Protein AF-A0A533UBJ5-F1 (afdb_monomer)

Sequence (125 aa):
MKKGFLAAIGVGIVTMTIAVILLIALGPTEEYAVFLDPFKDKQTLVTDTHVTVQNVGRAPLTNVKVDYGGSSKPDLIPLLKPGEKVILSPPAGSNLLEVTVTTDQGVNVTKPYRTPINMPGMMGS

Solvent-accessible surface area (backbone atoms only — not comparable to full-atom values): 7206 Å² total; per-residue (Å²): 130,70,68,66,57,56,52,52,53,53,52,52,54,53,52,52,52,51,50,53,52,50,61,65,69,62,57,55,90,45,57,73,40,74,47,76,50,40,39,40,41,82,50,100,88,50,69,53,54,40,33,38,42,28,26,54,12,68,43,68,44,39,53,36,33,40,34,40,46,75,76,30,75,57,49,75,41,68,67,36,45,52,71,36,70,49,80,43,66,78,54,81,54,39,65,73,55,41,38,37,38,38,33,80,87,68,51,74,50,74,46,59,49,43,59,79,82,83,58,91,87,67,90,83,130

pLDDT: mean 85.03, std 16.53, range [44.31, 98.62]

Foldseek 3Di:
DPPVVVVVVVVVVVVVVVVVVVVVVVFQPAQWDKDWAWAWEDAPPDIDTKIKIATRHQAKFAQWWKALDFPFDTDTDGIHGHGRMDMDGTDPRRPQAKIWIATPVGDIDIDGYDYDDDDPPDPGD

Structure (mmCIF, N/CA/C/O backbone):
data_AF-A0A533UBJ5-F1
#
_entry.id   AF-A0A533UBJ5-F1
#
loop_
_atom_site.group_PDB
_atom_site.id
_atom_site.type_symbol
_atom_site.label_atom_id
_atom_site.label_alt_id
_atom_site.label_comp_id
_atom_site.label_asym_id
_atom_site.label_entity_id
_atom_site.label_seq_id
_atom_site.pdbx_PDB_ins_code
_atom_site.Cartn_x
_atom_site.Cartn_y
_atom_site.Cartn_z
_atom_site.occupancy
_atom_site.B_iso_or_equiv
_atom_site.auth_seq_id
_atom_site.auth_comp_id
_atom_site.auth_asym_id
_atom_site.auth_atom_id
_atom_site.pdbx_PDB_model_num
ATOM 1 N N . MET A 1 1 ? 31.867 39.095 -29.824 1.00 50.84 1 MET A N 1
ATOM 2 C CA . MET A 1 1 ? 31.580 38.306 -28.600 1.00 50.84 1 MET A CA 1
ATOM 3 C C . MET A 1 1 ? 30.116 37.853 -28.426 1.00 50.84 1 MET A C 1
ATOM 5 O O . MET A 1 1 ? 29.849 37.138 -27.478 1.00 50.84 1 MET A O 1
ATOM 9 N N . LYS A 1 2 ? 29.156 38.172 -29.319 1.00 51.16 2 LYS A N 1
ATOM 10 C CA . LYS A 1 2 ? 27.716 37.895 -29.075 1.00 51.16 2 LYS A CA 1
ATOM 11 C C . LYS A 1 2 ? 27.166 36.571 -29.650 1.00 51.16 2 LYS A C 1
ATOM 13 O O . LYS A 1 2 ? 26.148 36.087 -29.179 1.00 51.16 2 LYS A O 1
ATOM 18 N N . LYS A 1 3 ? 27.829 35.966 -30.648 1.00 44.31 3 LYS A N 1
ATOM 19 C CA . LYS A 1 3 ? 27.311 34.778 -31.365 1.00 44.31 3 LYS A CA 1
ATOM 20 C C . LYS A 1 3 ? 27.561 33.445 -30.635 1.00 44.31 3 LYS A C 1
ATOM 22 O O . LYS A 1 3 ? 26.712 32.567 -30.686 1.00 44.31 3 LYS A O 1
ATOM 27 N N . GLY A 1 4 ? 28.680 33.319 -29.911 1.00 48.25 4 GLY A N 1
ATOM 28 C CA . GLY A 1 4 ? 29.012 32.102 -29.150 1.00 48.25 4 GLY A CA 1
ATOM 29 C C . GLY A 1 4 ? 28.156 31.899 -27.893 1.00 48.25 4 GLY A C 1
ATOM 30 O O . GLY A 1 4 ? 27.850 30.769 -27.536 1.00 48.25 4 GLY A O 1
ATOM 31 N N . PHE A 1 5 ? 27.704 32.990 -27.267 1.00 49.53 5 PHE A N 1
ATOM 32 C CA . PHE A 1 5 ? 26.854 32.942 -26.072 1.00 49.53 5 PHE A CA 1
ATOM 33 C C . PHE A 1 5 ? 25.423 32.471 -26.390 1.00 49.53 5 PHE A C 1
ATOM 35 O O . PHE A 1 5 ? 24.867 31.654 -25.667 1.00 49.53 5 PHE A O 1
ATOM 42 N N . LEU A 1 6 ? 24.855 32.907 -27.522 1.00 48.53 6 LEU A N 1
ATOM 43 C CA . LEU A 1 6 ? 23.531 32.463 -27.983 1.00 48.53 6 LEU A CA 1
ATOM 44 C C . LEU A 1 6 ? 23.515 30.974 -28.373 1.00 48.53 6 LEU A C 1
ATOM 46 O O . LEU A 1 6 ? 22.552 30.275 -28.068 1.00 48.53 6 LEU A O 1
ATOM 50 N N . ALA A 1 7 ? 24.593 30.473 -28.987 1.00 52.22 7 ALA A N 1
ATOM 51 C CA . ALA A 1 7 ? 24.736 29.052 -29.305 1.00 52.22 7 ALA A CA 1
ATOM 52 C C . ALA A 1 7 ? 24.858 28.183 -28.038 1.00 52.22 7 ALA A C 1
ATOM 54 O O . ALA A 1 7 ? 24.237 27.126 -27.959 1.00 52.22 7 ALA A O 1
ATOM 55 N N . ALA A 1 8 ? 25.592 28.650 -27.021 1.00 54.25 8 ALA A N 1
ATOM 56 C CA . ALA A 1 8 ? 25.740 27.940 -25.750 1.00 54.25 8 ALA A CA 1
ATOM 57 C C . ALA A 1 8 ? 24.415 27.830 -24.968 1.00 54.25 8 ALA A C 1
ATOM 59 O O . ALA A 1 8 ? 24.118 26.774 -24.413 1.00 54.25 8 ALA A O 1
ATOM 60 N N . ILE A 1 9 ? 23.585 28.882 -24.976 1.00 58.09 9 ILE A N 1
ATOM 61 C CA . ILE A 1 9 ? 22.260 28.863 -24.330 1.00 58.09 9 ILE A CA 1
ATOM 62 C C . ILE A 1 9 ? 21.306 27.908 -25.062 1.00 58.09 9 ILE A C 1
ATOM 64 O O . ILE A 1 9 ? 20.613 27.120 -24.420 1.00 58.09 9 ILE A O 1
ATOM 68 N N . GLY A 1 10 ? 21.300 27.930 -26.400 1.00 56.97 10 GLY A N 1
ATOM 69 C CA . GLY A 1 10 ? 20.461 27.035 -27.203 1.00 56.97 10 GLY A CA 1
ATOM 70 C C . GLY A 1 10 ? 20.795 25.554 -26.996 1.00 56.97 10 GLY A C 1
ATOM 71 O O . GLY A 1 10 ? 19.894 24.742 -26.800 1.00 56.97 10 GLY A O 1
ATOM 72 N N . VAL A 1 11 ? 22.084 25.201 -26.957 1.00 61.31 11 VAL A N 1
ATOM 73 C CA . VAL A 1 11 ? 22.530 23.818 -26.704 1.00 61.31 11 VAL A CA 1
ATOM 74 C C . VAL A 1 11 ? 22.215 23.382 -25.268 1.00 61.31 11 VAL A C 1
ATOM 76 O O . VAL A 1 11 ? 21.774 22.252 -25.057 1.00 61.31 11 VAL A O 1
ATOM 79 N N . GLY A 1 12 ? 22.368 24.271 -24.281 1.00 59.69 12 GLY A N 1
ATOM 80 C CA . GLY A 1 12 ? 22.045 23.975 -22.881 1.00 59.69 12 GLY A CA 1
ATOM 81 C C . GLY A 1 12 ? 20.561 23.670 -22.648 1.00 59.69 12 GLY A C 1
ATOM 82 O O . GLY A 1 12 ? 20.228 22.707 -21.965 1.00 59.69 12 GLY A O 1
ATOM 83 N N . ILE A 1 13 ? 19.655 24.439 -23.259 1.00 64.88 13 ILE A N 1
ATOM 84 C CA . ILE A 1 13 ? 18.203 24.242 -23.098 1.00 64.88 13 ILE A CA 1
ATOM 85 C C . ILE A 1 13 ? 17.731 22.958 -23.798 1.00 64.88 13 ILE A C 1
ATOM 87 O O . ILE A 1 13 ? 16.931 22.202 -23.242 1.00 64.88 13 ILE A O 1
ATOM 91 N N . VAL A 1 14 ? 18.249 22.674 -24.996 1.00 68.12 14 VAL A N 1
ATOM 92 C CA . VAL A 1 14 ? 17.895 21.461 -25.751 1.00 68.12 14 VAL A CA 1
ATOM 93 C C . VAL A 1 14 ? 18.405 20.202 -25.042 1.00 68.12 14 VAL A C 1
ATOM 95 O O . VAL A 1 14 ? 17.676 19.223 -24.918 1.00 68.12 14 VAL A O 1
ATOM 98 N N . THR A 1 15 ? 19.625 20.224 -24.502 1.00 65.88 15 THR A N 1
ATOM 99 C CA . THR A 1 15 ? 20.175 19.070 -23.768 1.00 65.88 15 THR A CA 1
ATOM 100 C C . THR A 1 15 ? 19.441 18.804 -22.451 1.00 65.88 15 THR A C 1
ATOM 102 O O . THR A 1 15 ? 19.140 17.650 -22.155 1.00 65.88 15 THR A O 1
ATOM 105 N N . MET A 1 16 ? 19.070 19.847 -21.698 1.00 67.06 16 MET A N 1
ATOM 106 C CA . MET A 1 16 ? 18.263 19.717 -20.474 1.00 67.06 16 MET A CA 1
ATOM 107 C C . MET A 1 16 ? 16.865 19.153 -20.748 1.00 67.06 16 MET A C 1
ATOM 109 O O . MET A 1 16 ? 16.424 18.234 -20.063 1.00 67.06 16 MET A O 1
ATOM 113 N N . THR A 1 17 ? 16.171 19.665 -21.766 1.00 64.69 17 THR A N 1
ATOM 114 C CA . THR A 1 17 ? 14.825 19.180 -22.115 1.00 64.69 17 THR A CA 1
ATOM 115 C C . THR A 1 17 ? 14.844 17.731 -22.593 1.00 64.69 17 THR A C 1
ATOM 117 O O . THR A 1 17 ? 14.021 16.936 -22.142 1.00 64.69 17 THR A O 1
ATOM 120 N N . ILE A 1 18 ? 15.821 17.347 -23.420 1.00 72.19 18 ILE A N 1
ATOM 121 C CA . ILE A 1 18 ? 16.003 15.952 -23.844 1.00 72.19 18 ILE A CA 1
ATOM 122 C C . ILE A 1 18 ? 16.309 15.052 -22.643 1.00 72.19 18 ILE A C 1
ATOM 124 O O . ILE A 1 18 ? 15.718 13.982 -22.534 1.00 72.19 18 ILE A O 1
ATOM 128 N N . ALA A 1 19 ? 17.170 15.481 -21.715 1.00 69.19 19 ALA A N 1
ATOM 129 C CA . ALA A 1 19 ? 17.492 14.702 -20.520 1.00 69.19 19 ALA A CA 1
ATOM 130 C C . ALA A 1 19 ? 16.263 14.472 -19.622 1.00 69.19 19 ALA A C 1
ATOM 132 O O . ALA A 1 19 ? 16.053 13.357 -19.147 1.00 69.19 19 ALA A O 1
ATOM 133 N N . VAL A 1 20 ? 15.417 15.490 -19.436 1.00 70.12 20 VAL A N 1
ATOM 134 C CA . VAL A 1 20 ? 14.167 15.373 -18.665 1.00 70.12 20 VAL A CA 1
ATOM 135 C C . VAL A 1 20 ? 13.180 14.422 -19.345 1.00 70.12 20 VAL A C 1
ATOM 137 O O . VAL A 1 20 ? 12.604 13.564 -18.681 1.00 70.12 20 VAL A O 1
ATOM 140 N N . ILE A 1 21 ? 13.017 14.514 -20.668 1.00 70.69 21 ILE A N 1
ATOM 141 C CA . ILE A 1 21 ? 12.151 13.598 -21.427 1.00 70.69 21 ILE A CA 1
ATOM 142 C C . ILE A 1 21 ? 12.670 12.156 -21.333 1.00 70.69 21 ILE A C 1
ATOM 144 O O . ILE A 1 21 ? 11.879 11.236 -21.136 1.00 70.69 21 ILE A O 1
ATOM 148 N N . LEU A 1 22 ? 13.989 11.953 -21.415 1.00 64.62 22 LEU A N 1
ATOM 149 C CA . LEU A 1 22 ? 14.607 10.633 -21.287 1.00 64.62 22 LEU A CA 1
ATOM 150 C C . LEU A 1 22 ? 14.397 10.036 -19.886 1.00 64.62 22 LEU A C 1
ATOM 152 O O . LEU A 1 22 ? 14.102 8.851 -19.763 1.00 64.62 22 LEU A O 1
ATOM 156 N N . LEU A 1 23 ? 14.497 10.858 -18.837 1.00 61.50 23 LEU A N 1
ATOM 157 C CA . LEU A 1 23 ? 14.240 10.453 -17.450 1.00 61.50 23 LEU A CA 1
ATOM 158 C C . LEU A 1 23 ? 12.786 10.028 -17.227 1.00 61.50 23 LEU A C 1
ATOM 160 O O . LEU A 1 23 ? 12.542 9.034 -16.551 1.00 61.50 23 LEU A O 1
ATOM 164 N N . ILE A 1 24 ? 11.828 10.728 -17.838 1.00 64.12 24 ILE A N 1
ATOM 165 C CA . ILE A 1 24 ? 10.411 10.340 -17.800 1.00 64.12 24 ILE A CA 1
ATOM 166 C C . ILE A 1 24 ? 10.182 9.043 -18.599 1.00 64.12 24 ILE A C 1
ATOM 168 O O . ILE A 1 24 ? 9.402 8.188 -18.184 1.00 64.12 24 ILE A O 1
ATOM 172 N N . ALA A 1 25 ? 10.886 8.862 -19.721 1.00 61.66 25 ALA A N 1
ATOM 173 C CA . ALA A 1 25 ? 10.764 7.682 -20.578 1.00 61.66 25 ALA A CA 1
ATOM 174 C C . ALA A 1 25 ? 11.385 6.402 -19.986 1.00 61.66 25 ALA A C 1
ATOM 176 O O . ALA A 1 25 ? 10.995 5.305 -20.380 1.00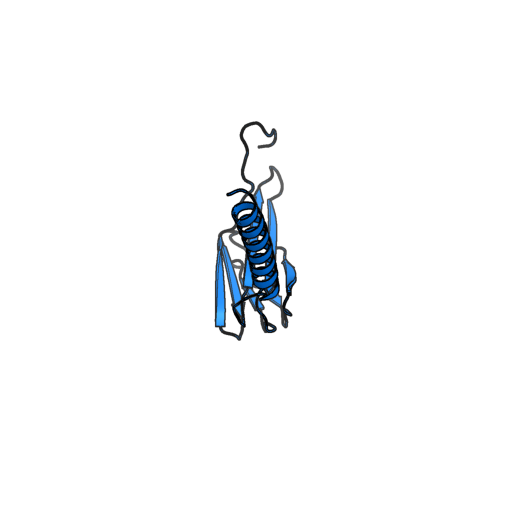 61.66 25 ALA A O 1
ATOM 177 N N . LEU A 1 26 ? 12.321 6.512 -19.035 1.00 63.22 26 LEU A N 1
ATOM 178 C CA . LEU A 1 26 ? 12.979 5.359 -18.402 1.00 63.22 26 LEU A CA 1
ATOM 179 C C . LEU A 1 26 ? 12.032 4.505 -17.535 1.00 63.22 26 LEU A C 1
ATOM 181 O O . LEU A 1 26 ? 12.392 3.382 -17.170 1.00 63.22 26 LEU A O 1
ATOM 185 N N . GLY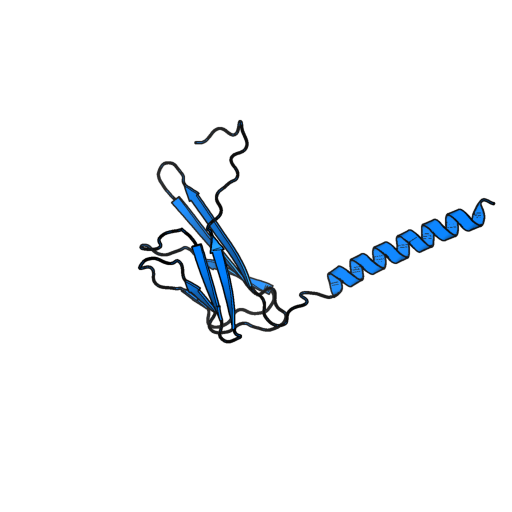 A 1 27 ? 10.811 4.980 -17.262 1.00 61.47 27 GLY A N 1
ATOM 186 C CA . GLY A 1 27 ? 9.802 4.234 -16.510 1.00 61.47 27 GLY A CA 1
ATOM 187 C C . GLY A 1 27 ? 10.267 3.874 -15.091 1.00 61.47 27 GLY A C 1
ATOM 188 O O . GLY A 1 27 ? 11.307 4.350 -14.632 1.00 61.47 27 GLY A O 1
ATOM 189 N N . PRO A 1 28 ? 9.520 3.031 -14.362 1.00 63.97 28 PRO A N 1
ATOM 190 C CA . PRO A 1 28 ? 9.930 2.619 -13.024 1.00 63.97 28 PRO A CA 1
ATOM 191 C C . PRO A 1 28 ? 11.264 1.887 -13.066 1.00 63.97 28 PRO A C 1
ATOM 193 O O . PRO A 1 28 ? 11.449 1.066 -13.950 1.00 63.97 28 PRO A O 1
ATOM 196 N N . THR A 1 29 ? 12.196 2.154 -12.155 1.00 73.12 29 THR A N 1
ATOM 197 C CA . THR A 1 29 ? 13.520 1.504 -12.177 1.00 73.12 29 THR A CA 1
ATOM 198 C C . THR A 1 29 ? 13.493 0.076 -11.635 1.00 73.12 29 THR A C 1
ATOM 200 O O . THR A 1 29 ? 14.302 -0.744 -12.057 1.00 73.12 29 THR A O 1
ATOM 203 N N . GLU A 1 30 ? 12.543 -0.220 -10.74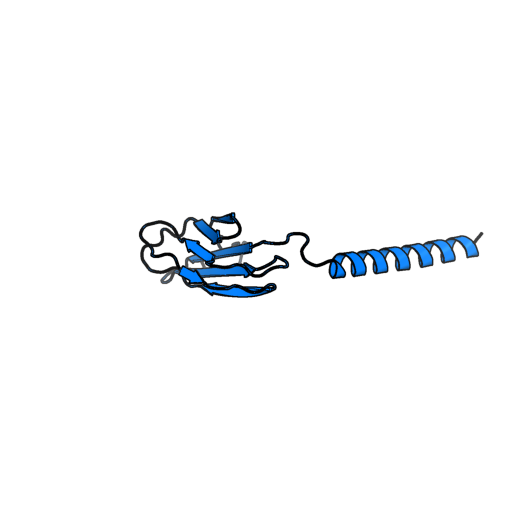7 1.00 87.12 30 GLU A N 1
ATOM 204 C CA . GLU A 1 30 ? 12.397 -1.509 -10.069 1.00 87.12 30 GLU A CA 1
ATOM 205 C C . GLU A 1 30 ? 11.531 -2.491 -10.872 1.00 87.12 30 GLU A C 1
ATOM 207 O O . GLU A 1 30 ? 10.503 -2.122 -11.452 1.00 87.12 30 GLU A O 1
ATOM 212 N N . GLU A 1 31 ? 11.917 -3.770 -10.874 1.00 94.19 31 GLU A N 1
ATOM 213 C CA . GLU A 1 31 ? 11.132 -4.833 -11.512 1.00 94.19 31 GLU A CA 1
ATOM 214 C C . GLU A 1 31 ? 9.787 -5.031 -10.797 1.00 94.19 31 GLU A C 1
ATOM 216 O O . GLU A 1 31 ? 8.738 -5.046 -11.444 1.00 94.19 31 GLU A O 1
ATOM 221 N N . TYR A 1 32 ? 9.810 -5.063 -9.462 1.00 96.62 32 TYR A N 1
ATOM 222 C CA . TYR A 1 32 ? 8.642 -5.227 -8.599 1.00 96.62 32 TYR A CA 1
ATOM 223 C C . TYR A 1 32 ? 8.585 -4.088 -7.587 1.00 96.62 32 TYR A C 1
ATOM 225 O O . TYR A 1 32 ? 9.493 -3.921 -6.777 1.00 96.62 32 TYR A O 1
ATOM 233 N N . ALA A 1 33 ? 7.510 -3.303 -7.610 1.00 96.69 33 ALA A N 1
ATOM 234 C CA . ALA A 1 33 ? 7.326 -2.217 -6.659 1.00 96.69 33 ALA A CA 1
ATOM 235 C C . ALA A 1 33 ? 5.843 -1.935 -6.423 1.00 96.69 33 ALA A C 1
ATOM 237 O O . ALA A 1 33 ? 5.023 -1.988 -7.341 1.00 96.69 33 ALA A O 1
ATOM 238 N N . VAL A 1 34 ? 5.508 -1.591 -5.180 1.00 97.69 34 VAL A N 1
ATOM 239 C CA . VAL A 1 34 ? 4.151 -1.230 -4.769 1.00 97.69 34 VAL A CA 1
ATOM 240 C C . VAL A 1 34 ? 4.141 0.202 -4.265 1.00 97.69 34 VAL A C 1
ATOM 242 O O . VAL A 1 34 ? 4.871 0.565 -3.344 1.00 97.69 34 VAL A O 1
ATOM 245 N N . PHE A 1 35 ? 3.248 1.003 -4.830 1.00 97.75 35 PHE A N 1
ATOM 246 C CA . PHE A 1 35 ? 2.802 2.228 -4.200 1.00 97.75 35 PHE A CA 1
ATOM 247 C C . PHE A 1 35 ? 1.607 1.907 -3.304 1.00 97.75 35 PHE A C 1
ATOM 249 O O . PHE A 1 35 ? 0.573 1.425 -3.764 1.00 97.75 35 PHE A O 1
ATOM 256 N N . LEU A 1 36 ? 1.780 2.172 -2.013 1.00 98.31 36 LEU A N 1
ATOM 257 C CA . LEU A 1 36 ? 0.753 2.034 -0.991 1.00 98.31 36 LEU A CA 1
ATOM 258 C C . LEU A 1 36 ? 0.387 3.419 -0.465 1.00 98.31 36 LEU A C 1
ATOM 260 O O . LEU A 1 36 ? 1.282 4.213 -0.154 1.00 98.31 36 LEU A O 1
ATOM 264 N N . ASP A 1 37 ? -0.907 3.693 -0.353 1.00 97.88 37 ASP A N 1
ATOM 265 C CA . ASP A 1 37 ? -1.427 4.934 0.207 1.00 97.88 37 ASP A CA 1
ATOM 266 C C . ASP A 1 37 ? -2.697 4.693 1.044 1.00 97.88 37 ASP A C 1
ATOM 268 O O . ASP A 1 37 ? -3.807 4.658 0.502 1.00 97.88 37 ASP A O 1
ATOM 272 N N . PRO A 1 38 ? -2.541 4.476 2.364 1.00 97.50 38 PRO A N 1
ATOM 273 C CA . PRO A 1 38 ? -3.648 4.333 3.299 1.00 97.50 38 PRO A CA 1
ATOM 274 C C . PRO A 1 38 ? -4.110 5.701 3.802 1.00 97.50 38 PRO A C 1
ATOM 276 O O . PRO A 1 38 ? -3.314 6.500 4.303 1.00 97.50 38 PRO A O 1
ATOM 279 N N . PHE A 1 39 ? -5.409 5.960 3.713 1.00 96.25 39 PHE A N 1
ATOM 280 C CA . PHE A 1 39 ? -6.014 7.232 4.084 1.00 96.25 39 PHE A CA 1
ATOM 281 C C . PHE A 1 39 ? -7.186 7.029 5.038 1.00 96.25 39 PHE A C 1
ATOM 283 O O . PHE A 1 39 ? -8.002 6.121 4.859 1.00 96.25 39 PHE A O 1
ATOM 290 N N . LYS A 1 40 ? -7.257 7.881 6.061 1.00 94.19 40 LYS A N 1
ATOM 291 C CA . LYS A 1 40 ? -8.404 7.965 6.960 1.00 94.19 40 LYS A CA 1
ATOM 292 C C . LYS A 1 40 ? -8.778 9.418 7.209 1.00 94.19 40 LYS A C 1
ATOM 294 O O . LYS A 1 40 ? -7.925 10.227 7.568 1.00 94.19 40 LYS A O 1
ATOM 299 N N . ASP A 1 41 ? -10.058 9.722 7.083 1.00 89.94 41 ASP A N 1
ATOM 300 C CA . ASP A 1 41 ? -10.634 11.002 7.460 1.00 89.94 41 ASP A CA 1
ATOM 301 C C . ASP A 1 41 ? -11.712 10.777 8.516 1.00 89.94 41 ASP A C 1
ATOM 303 O O . ASP A 1 41 ? -12.698 10.070 8.302 1.00 89.94 41 ASP A O 1
ATOM 307 N N . LYS A 1 42 ? -11.487 11.344 9.701 1.00 85.12 42 LYS A N 1
ATOM 308 C CA . LYS A 1 42 ? -12.419 11.226 10.814 1.00 85.12 42 LYS A CA 1
ATOM 309 C C . LYS A 1 42 ? -13.380 12.404 10.755 1.00 85.12 42 LYS A C 1
ATOM 311 O O . LYS A 1 42 ? -13.058 13.488 11.230 1.00 85.12 42 LYS A O 1
ATOM 316 N N . GLN A 1 43 ? -14.577 12.155 10.246 1.00 80.12 43 GLN A N 1
ATOM 317 C CA . GLN A 1 43 ? -15.679 13.106 10.307 1.00 80.12 43 GLN A CA 1
ATOM 318 C C . GLN A 1 43 ? -16.484 12.891 11.596 1.00 80.12 43 GLN A C 1
ATOM 320 O O . GLN A 1 43 ? -16.326 11.887 12.296 1.00 80.12 43 GLN A O 1
ATOM 325 N N . THR A 1 44 ? -17.371 13.832 11.923 1.00 77.56 44 THR A N 1
ATOM 326 C CA . THR A 1 44 ? -18.146 13.830 13.177 1.00 77.56 44 THR A CA 1
ATOM 327 C C . THR A 1 44 ? -18.937 12.534 13.405 1.00 77.56 44 THR A C 1
ATOM 329 O O . THR A 1 44 ? -19.088 12.106 14.546 1.00 77.56 44 THR A O 1
ATOM 332 N N . LEU A 1 45 ? -19.435 11.904 12.334 1.00 78.88 45 LEU A N 1
ATOM 333 C CA . LEU A 1 45 ? -20.328 10.737 12.406 1.00 78.88 45 LEU A CA 1
ATOM 334 C C . LEU A 1 45 ? -19.786 9.487 11.701 1.00 78.88 45 LEU A C 1
ATOM 336 O O . LEU A 1 45 ? -20.226 8.380 12.001 1.00 78.88 45 LEU A O 1
ATOM 340 N N . VAL A 1 46 ? -18.857 9.650 10.761 1.00 80.31 46 VAL A N 1
ATOM 341 C CA . VAL A 1 46 ? -18.338 8.567 9.919 1.00 80.31 46 VAL A CA 1
ATOM 342 C C . VAL A 1 46 ? -16.829 8.735 9.800 1.00 80.31 46 VAL A C 1
ATOM 344 O O . VAL A 1 46 ? -16.323 9.850 9.733 1.00 80.31 46 VAL A O 1
ATOM 347 N N . THR A 1 47 ? -16.094 7.627 9.806 1.00 85.94 47 THR A N 1
ATOM 348 C CA . THR A 1 47 ? -14.680 7.640 9.420 1.00 85.94 47 THR A CA 1
ATOM 349 C C . THR A 1 47 ? -14.596 7.134 7.991 1.00 85.94 47 THR A C 1
ATOM 351 O O . THR A 1 47 ? -14.864 5.957 7.750 1.00 85.94 47 THR A O 1
ATOM 354 N N . ASP A 1 48 ? -14.272 8.019 7.054 1.00 90.31 48 ASP A N 1
ATOM 355 C CA . ASP A 1 48 ? -14.007 7.618 5.678 1.00 90.31 48 ASP A CA 1
ATOM 356 C C . ASP A 1 48 ? -12.608 7.007 5.610 1.00 90.31 48 ASP A C 1
ATOM 358 O O . ASP A 1 48 ? -11.633 7.594 6.087 1.00 90.31 48 ASP A O 1
ATOM 362 N N . THR A 1 49 ? -12.508 5.795 5.071 1.00 93.75 49 THR A N 1
ATOM 363 C CA . THR A 1 49 ? -11.237 5.078 4.971 1.00 93.75 49 THR A CA 1
ATOM 364 C C . THR A 1 49 ? -11.112 4.392 3.631 1.00 93.75 49 THR A C 1
ATOM 366 O O . THR A 1 49 ? -12.025 3.710 3.162 1.00 93.75 49 THR A O 1
ATOM 369 N N . HIS A 1 50 ? -9.942 4.544 3.026 1.00 96.00 50 HIS A N 1
ATOM 370 C CA . HIS A 1 50 ? -9.597 3.825 1.818 1.00 96.00 50 HIS A CA 1
ATOM 371 C C . HIS A 1 50 ? -8.100 3.564 1.762 1.00 96.00 50 HIS A C 1
ATOM 373 O O . HIS A 1 50 ? -7.281 4.280 2.341 1.00 96.00 50 HIS A O 1
ATOM 379 N N . VAL A 1 51 ? -7.743 2.513 1.042 1.00 97.94 51 VAL A N 1
ATOM 380 C CA . VAL A 1 51 ? -6.368 2.092 0.831 1.00 97.94 51 VAL A CA 1
ATOM 381 C C . VAL A 1 51 ? -6.159 1.953 -0.656 1.00 97.94 51 VAL A C 1
ATOM 383 O O . VAL A 1 51 ? -6.789 1.127 -1.313 1.00 97.94 51 VAL A O 1
ATOM 386 N N . THR A 1 52 ? -5.264 2.774 -1.187 1.00 98.38 52 THR A N 1
ATOM 387 C CA . THR A 1 52 ? -4.848 2.674 -2.579 1.00 98.38 52 THR A CA 1
ATOM 388 C C . THR A 1 52 ? -3.614 1.791 -2.668 1.00 98.38 52 THR A C 1
ATOM 390 O O . THR A 1 52 ? -2.602 2.062 -2.020 1.00 98.38 52 THR A O 1
ATOM 393 N N . VAL A 1 53 ? -3.688 0.760 -3.504 1.00 98.56 53 VAL A N 1
ATOM 394 C CA . VAL A 1 53 ? -2.565 -0.117 -3.838 1.00 98.56 53 VAL A CA 1
ATOM 395 C C . VAL A 1 53 ? -2.350 -0.049 -5.341 1.00 98.56 53 VAL A C 1
ATOM 397 O O . VAL A 1 53 ? -3.276 -0.280 -6.116 1.00 98.56 53 VAL A O 1
ATOM 400 N N . GLN A 1 54 ? -1.136 0.282 -5.765 1.00 98.38 54 GLN A N 1
ATOM 401 C CA . GLN A 1 54 ? -0.773 0.351 -7.175 1.00 98.38 54 GLN A CA 1
ATOM 402 C C . GLN A 1 54 ? 0.535 -0.389 -7.424 1.00 98.38 54 GLN A C 1
ATOM 404 O O . GLN A 1 54 ? 1.511 -0.197 -6.699 1.00 98.38 54 GLN A O 1
ATOM 409 N N . ASN A 1 55 ? 0.572 -1.195 -8.483 1.00 97.94 55 ASN A N 1
ATOM 410 C CA . ASN A 1 55 ? 1.829 -1.735 -8.978 1.00 97.94 55 ASN A CA 1
ATOM 411 C C . ASN A 1 55 ? 2.555 -0.630 -9.752 1.00 97.94 55 ASN A C 1
ATOM 413 O O . ASN A 1 55 ? 2.115 -0.210 -10.823 1.00 97.94 55 ASN A O 1
ATOM 417 N N . VAL A 1 56 ? 3.662 -0.158 -9.190 1.00 96.94 56 VAL A N 1
ATOM 418 C CA . VAL A 1 56 ? 4.546 0.826 -9.824 1.00 96.94 56 VAL A CA 1
ATOM 419 C C . VAL A 1 56 ? 5.833 0.182 -10.327 1.00 96.94 56 VAL A C 1
ATOM 421 O O . VAL A 1 56 ? 6.736 0.906 -10.702 1.00 96.94 56 VAL A O 1
ATOM 424 N N . GLY A 1 57 ? 5.941 -1.149 -10.330 1.00 95.69 57 GLY A N 1
ATOM 425 C CA . GLY A 1 57 ? 7.038 -1.891 -10.950 1.00 95.69 57 GLY A CA 1
ATOM 426 C C . GLY A 1 57 ? 6.830 -2.124 -12.449 1.00 95.69 57 GLY A C 1
ATOM 427 O O . GLY A 1 57 ? 5.826 -1.716 -13.038 1.00 95.69 57 GLY A O 1
ATOM 428 N N . ARG A 1 58 ? 7.796 -2.802 -13.076 1.00 95.06 58 ARG A N 1
ATOM 429 C CA . ARG A 1 58 ? 7.758 -3.178 -14.503 1.00 95.06 58 ARG A CA 1
ATOM 430 C C . ARG A 1 58 ? 7.098 -4.530 -14.770 1.00 95.06 58 ARG A C 1
ATOM 432 O O . ARG A 1 58 ? 6.666 -4.766 -15.896 1.00 95.06 58 ARG A O 1
ATOM 439 N N . ALA A 1 59 ? 7.021 -5.404 -13.770 1.00 96.88 59 ALA A N 1
ATOM 440 C CA . ALA A 1 59 ? 6.461 -6.745 -13.887 1.00 96.88 59 ALA A CA 1
ATOM 441 C C . ALA A 1 59 ? 5.175 -6.908 -13.048 1.00 96.88 59 ALA A C 1
ATOM 443 O O . ALA A 1 59 ? 4.956 -6.164 -12.086 1.00 96.88 59 ALA A O 1
ATOM 444 N N . PRO A 1 60 ? 4.274 -7.841 -13.414 1.00 98.00 60 PRO A N 1
ATOM 445 C CA . PRO A 1 60 ? 3.070 -8.110 -12.632 1.00 98.00 60 PRO A CA 1
ATOM 446 C C . PRO A 1 60 ? 3.398 -8.626 -11.228 1.00 98.00 60 PRO A C 1
ATOM 448 O O . PRO A 1 60 ? 4.329 -9.407 -11.049 1.00 98.00 60 PRO A O 1
ATOM 451 N N . LEU A 1 61 ? 2.589 -8.230 -10.248 1.00 98.50 61 LEU A N 1
ATOM 452 C CA . LEU A 1 61 ? 2.637 -8.762 -8.887 1.00 98.50 61 LEU A CA 1
ATOM 453 C C . LEU A 1 61 ? 1.534 -9.802 -8.717 1.00 98.50 61 LEU A C 1
ATOM 455 O O . LEU A 1 61 ? 0.413 -9.585 -9.181 1.00 98.50 61 LEU A O 1
ATOM 459 N N . THR A 1 62 ? 1.835 -10.905 -8.040 1.00 98.38 62 THR A N 1
ATOM 460 C CA . THR A 1 62 ? 0.863 -11.969 -7.754 1.00 98.38 62 THR A CA 1
ATOM 461 C C . THR A 1 62 ? 0.639 -12.111 -6.261 1.00 98.38 62 THR A C 1
ATOM 463 O O . THR A 1 62 ? 1.512 -11.770 -5.459 1.00 98.38 62 THR A O 1
ATOM 466 N N . ASN A 1 63 ? -0.557 -12.591 -5.904 1.00 98.06 63 ASN A N 1
ATOM 467 C CA . ASN A 1 63 ? -0.981 -12.800 -4.518 1.00 98.06 63 ASN A CA 1
ATOM 468 C C . ASN A 1 63 ? -0.691 -11.583 -3.628 1.00 98.06 63 ASN A C 1
ATOM 470 O O . ASN A 1 63 ? -0.126 -11.698 -2.541 1.00 98.06 63 ASN A O 1
ATOM 474 N N . VAL A 1 64 ? -1.072 -10.397 -4.108 1.00 98.62 64 VAL A N 1
ATOM 475 C CA . VAL A 1 64 ? -0.906 -9.159 -3.351 1.00 98.62 64 VAL A CA 1
ATOM 476 C C . VAL A 1 64 ? -1.872 -9.204 -2.172 1.00 98.62 64 VAL A C 1
ATOM 478 O O . VAL A 1 64 ? -3.086 -9.084 -2.343 1.00 98.62 64 VAL A O 1
ATOM 481 N N . LYS A 1 65 ? -1.325 -9.406 -0.976 1.00 98.56 65 LYS A N 1
ATOM 482 C CA . LYS A 1 65 ? -2.064 -9.450 0.282 1.00 98.56 65 LYS A CA 1
ATOM 483 C C . LYS A 1 65 ? -1.996 -8.093 0.960 1.00 98.56 65 LYS A C 1
ATOM 485 O O . LYS A 1 65 ? -0.900 -7.625 1.269 1.00 98.56 65 LYS A O 1
ATOM 490 N N . VAL A 1 66 ? -3.157 -7.504 1.220 1.00 98.50 66 VAL A N 1
ATOM 491 C CA . VAL A 1 66 ? -3.319 -6.211 1.891 1.00 98.50 66 VAL A CA 1
ATOM 492 C C . VAL A 1 66 ? -3.838 -6.459 3.302 1.00 98.50 66 VAL A C 1
ATOM 494 O O . VAL A 1 66 ? -4.985 -6.852 3.488 1.00 98.50 66 VAL A O 1
ATOM 497 N N . ASP A 1 67 ? -2.978 -6.273 4.296 1.00 98.12 67 ASP A N 1
ATOM 498 C CA . ASP A 1 67 ? -3.273 -6.474 5.713 1.00 98.12 67 ASP A CA 1
ATOM 499 C C . ASP A 1 67 ? -3.520 -5.124 6.399 1.00 98.12 67 ASP A C 1
ATOM 501 O O . ASP A 1 67 ? -2.663 -4.239 6.364 1.00 98.12 67 ASP A O 1
ATOM 505 N N . TYR A 1 68 ? -4.693 -4.968 7.015 1.00 97.31 68 TYR A N 1
ATOM 506 C CA . TYR A 1 68 ? -5.123 -3.737 7.686 1.00 97.31 68 TYR A CA 1
ATOM 507 C C . TYR A 1 68 ? -4.919 -3.772 9.210 1.00 97.31 68 TYR A C 1
ATOM 509 O O . TYR A 1 68 ? -5.438 -2.901 9.916 1.00 97.31 68 TYR A O 1
ATOM 517 N N . GLY A 1 69 ? -4.234 -4.795 9.730 1.00 94.31 69 GLY A N 1
ATOM 518 C CA . GLY A 1 69 ? -3.986 -4.998 11.151 1.00 94.31 69 GLY A CA 1
ATOM 519 C C . GLY A 1 69 ? -5.233 -5.350 11.972 1.00 94.31 69 GLY A C 1
ATOM 520 O O . GLY A 1 69 ? -6.362 -5.462 11.482 1.00 94.31 69 GLY A O 1
ATOM 521 N N . GLY A 1 70 ? -5.035 -5.507 13.281 1.00 93.75 70 GLY A N 1
ATOM 522 C CA . GLY A 1 70 ? -6.108 -5.855 14.212 1.00 93.75 70 GLY A CA 1
ATOM 523 C C . GLY A 1 70 ? -6.644 -7.271 13.985 1.00 93.75 70 GLY A C 1
ATOM 524 O O . GLY A 1 70 ? -5.876 -8.218 13.863 1.00 93.75 70 GLY A O 1
ATOM 525 N N . SER A 1 71 ? -7.971 -7.408 13.960 1.00 93.81 71 SER A N 1
ATOM 526 C CA . SER A 1 71 ? -8.669 -8.683 13.697 1.00 93.81 71 SER A CA 1
ATOM 527 C C . SER A 1 71 ? -9.300 -8.734 12.302 1.00 93.81 71 SER A C 1
ATOM 529 O O . SER A 1 71 ? -10.077 -9.639 11.995 1.00 93.81 71 SER A O 1
ATOM 531 N N . SER A 1 72 ? -8.986 -7.739 11.466 1.00 94.56 72 SER A N 1
ATOM 532 C CA . SER A 1 72 ? -9.507 -7.642 10.109 1.00 94.56 72 SER A CA 1
ATOM 533 C C . SER A 1 72 ? -9.002 -8.780 9.227 1.00 94.56 72 SER A C 1
ATOM 535 O O . SER A 1 72 ? -7.885 -9.274 9.384 1.00 94.56 72 SER A O 1
ATOM 537 N N . LYS A 1 73 ? -9.841 -9.199 8.275 1.00 95.44 73 LYS A N 1
ATOM 538 C CA . LYS A 1 73 ? -9.391 -10.093 7.209 1.00 95.44 73 LYS A CA 1
ATOM 539 C C . LYS A 1 73 ? -8.592 -9.281 6.186 1.00 95.44 73 LYS A C 1
ATOM 541 O O . LYS A 1 73 ? -9.052 -8.199 5.823 1.00 95.44 73 LYS A O 1
ATOM 546 N N . PRO A 1 74 ? -7.445 -9.792 5.713 1.00 96.81 74 PRO A N 1
ATOM 547 C CA . PRO A 1 74 ? -6.719 -9.148 4.635 1.00 96.81 74 PRO A CA 1
ATOM 548 C C . PRO A 1 74 ? -7.462 -9.324 3.309 1.00 96.81 74 PRO A C 1
ATOM 550 O O . PRO A 1 74 ? -8.114 -10.350 3.089 1.00 96.81 74 PRO A O 1
ATOM 553 N N . ASP A 1 75 ? -7.293 -8.361 2.410 1.00 98.00 75 ASP A N 1
ATOM 554 C CA . ASP A 1 75 ? -7.715 -8.503 1.020 1.00 98.00 75 ASP A CA 1
ATOM 555 C C . ASP A 1 75 ? -6.629 -9.204 0.200 1.00 98.00 75 ASP A C 1
ATOM 557 O O . ASP A 1 75 ? -5.429 -9.060 0.455 1.00 98.00 75 ASP A O 1
ATOM 561 N N . LEU A 1 76 ? -7.059 -9.977 -0.797 1.00 98.06 76 LEU A N 1
ATOM 562 C CA . LEU A 1 76 ? -6.182 -10.699 -1.714 1.00 98.06 76 LEU A CA 1
ATOM 563 C C . LEU A 1 76 ? -6.482 -10.275 -3.147 1.00 98.06 76 LEU A C 1
ATOM 565 O O . LEU A 1 76 ? -7.586 -10.483 -3.649 1.00 98.06 76 LEU A O 1
ATOM 569 N N . ILE A 1 77 ? -5.472 -9.730 -3.817 1.00 98.31 77 ILE A N 1
ATOM 570 C CA . ILE A 1 77 ? -5.512 -9.413 -5.242 1.00 98.31 77 ILE A CA 1
ATOM 571 C C . ILE A 1 77 ? -4.637 -10.457 -5.956 1.00 98.31 77 ILE A C 1
ATOM 573 O O . ILE A 1 77 ? -3.411 -10.422 -5.816 1.00 98.31 77 ILE A O 1
ATOM 577 N N . PRO A 1 78 ? -5.227 -11.404 -6.713 1.00 98.12 78 PRO A N 1
ATOM 578 C CA . PRO A 1 78 ? -4.469 -12.500 -7.323 1.00 98.12 78 PRO A CA 1
ATOM 579 C C . PRO A 1 78 ? -3.387 -12.030 -8.299 1.00 98.12 78 PRO A C 1
ATOM 581 O O . PRO A 1 78 ? -2.322 -12.637 -8.381 1.00 98.12 78 PRO A O 1
ATOM 584 N N . LEU A 1 79 ? -3.663 -10.948 -9.029 1.00 98.31 79 LEU A N 1
ATOM 585 C CA . LEU A 1 79 ? -2.775 -10.363 -10.023 1.00 98.31 79 LEU A CA 1
ATOM 586 C C . LEU A 1 79 ? -2.967 -8.847 -10.053 1.00 98.31 79 LEU A C 1
ATOM 588 O O . LEU A 1 79 ? -4.096 -8.382 -10.180 1.00 98.31 79 LEU A O 1
ATOM 592 N N . LEU A 1 80 ? -1.869 -8.098 -10.001 1.00 98.31 80 LEU A N 1
ATOM 593 C CA . LEU A 1 80 ? -1.846 -6.648 -10.175 1.00 98.31 80 LEU A CA 1
ATOM 594 C C . LEU A 1 80 ? -0.821 -6.296 -11.260 1.00 98.31 80 LEU A C 1
ATOM 596 O O . LEU A 1 80 ? 0.391 -6.421 -11.052 1.00 98.31 80 LEU A O 1
ATOM 600 N N . LYS A 1 81 ? -1.291 -5.908 -12.449 1.00 98.31 81 LYS A N 1
ATOM 601 C CA . LYS A 1 81 ? -0.423 -5.630 -13.606 1.00 98.31 81 LYS A CA 1
ATOM 602 C C . LYS A 1 81 ? 0.362 -4.324 -13.422 1.00 98.31 81 LYS A C 1
ATOM 604 O O . LYS A 1 81 ? -0.090 -3.456 -12.681 1.00 98.31 81 LYS A O 1
ATOM 609 N N . PRO A 1 82 ? 1.501 -4.137 -14.113 1.00 97.38 82 PRO A N 1
ATOM 610 C CA . PRO A 1 82 ? 2.228 -2.867 -14.099 1.00 97.38 82 PRO A CA 1
ATOM 611 C C . PRO A 1 82 ? 1.313 -1.674 -14.402 1.00 97.38 82 PRO A C 1
ATOM 613 O O . PRO A 1 82 ? 0.579 -1.684 -15.390 1.00 97.38 82 PRO A O 1
ATOM 616 N N . GLY A 1 83 ? 1.338 -0.661 -13.536 1.00 95.94 83 GLY A N 1
ATOM 617 C CA . GLY A 1 83 ? 0.500 0.537 -13.624 1.00 95.94 83 GLY A CA 1
ATOM 618 C C . GLY A 1 83 ? -0.924 0.382 -13.077 1.00 95.94 83 GLY A C 1
ATOM 619 O O . GLY A 1 83 ? -1.589 1.396 -12.849 1.00 95.94 83 GLY A O 1
ATOM 620 N N . GLU A 1 84 ? -1.392 -0.843 -12.825 1.00 98.12 84 GLU A N 1
ATOM 621 C CA . GLU A 1 84 ? -2.734 -1.119 -12.309 1.00 98.12 84 GLU A CA 1
ATOM 622 C C . GLU A 1 84 ? -2.874 -0.678 -10.850 1.00 98.12 84 GLU A C 1
ATOM 624 O O . GLU A 1 84 ? -1.971 -0.864 -10.030 1.00 98.12 84 GLU A O 1
ATOM 629 N N . LYS A 1 85 ? -4.032 -0.089 -10.536 1.00 97.94 85 LYS A N 1
ATOM 630 C CA . LYS A 1 85 ? -4.366 0.479 -9.231 1.00 97.94 85 LYS A CA 1
ATOM 631 C C . LYS A 1 85 ? -5.709 -0.055 -8.752 1.00 97.94 85 LYS A C 1
ATOM 633 O O . LYS A 1 85 ? -6.682 -0.020 -9.500 1.00 97.94 85 LYS A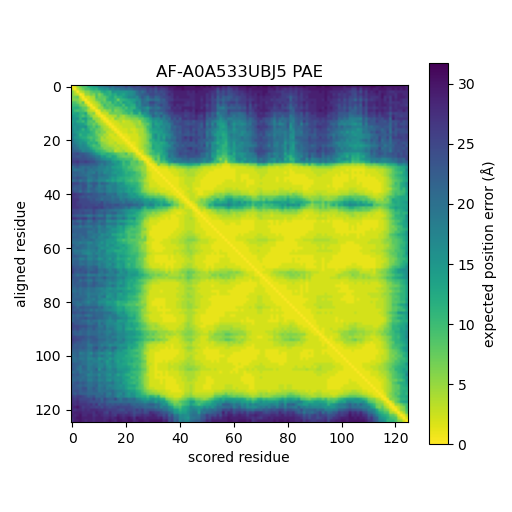 O 1
ATOM 638 N N . VAL A 1 86 ? -5.768 -0.435 -7.483 1.00 98.25 86 VAL A N 1
ATOM 639 C CA . VAL A 1 86 ? -6.987 -0.849 -6.786 1.00 98.25 86 VAL A CA 1
ATOM 640 C C . VAL A 1 86 ? -7.182 0.042 -5.562 1.00 98.25 86 VAL A C 1
ATOM 642 O O . VAL A 1 86 ? -6.221 0.389 -4.873 1.00 98.25 86 VAL A O 1
ATOM 645 N N . ILE A 1 87 ? -8.428 0.442 -5.313 1.00 98.00 87 ILE A N 1
ATOM 646 C CA . ILE A 1 87 ? -8.832 1.176 -4.112 1.00 98.00 87 ILE A CA 1
ATOM 647 C C . ILE A 1 87 ? -9.709 0.231 -3.299 1.00 98.00 87 ILE A C 1
ATOM 649 O O . ILE A 1 87 ? -10.706 -0.274 -3.810 1.00 98.00 87 ILE A O 1
ATOM 653 N N . LEU A 1 88 ? -9.309 -0.021 -2.058 1.00 97.69 88 LEU A N 1
ATOM 654 C CA . LEU A 1 88 ? -9.963 -0.953 -1.149 1.00 97.69 88 LEU A CA 1
ATOM 655 C C . LEU A 1 88 ? -10.489 -0.209 0.074 1.00 97.69 88 LEU A C 1
ATOM 657 O O . LEU A 1 88 ? -9.881 0.763 0.527 1.00 97.69 88 LEU A O 1
ATOM 661 N N . SER A 1 89 ? -11.592 -0.697 0.625 1.00 95.62 89 SER A N 1
ATOM 662 C CA . SER A 1 89 ? -12.151 -0.205 1.881 1.00 95.62 89 SER A CA 1
ATOM 663 C C . SER A 1 89 ? -11.796 -1.187 2.996 1.00 95.62 89 SER A C 1
ATOM 665 O O . SER A 1 89 ? -12.229 -2.338 2.926 1.00 95.62 89 SER A O 1
ATOM 667 N N . PRO A 1 90 ? -11.027 -0.767 4.018 1.00 94.75 90 PRO A N 1
ATOM 668 C CA . PRO A 1 90 ? -10.704 -1.625 5.151 1.00 94.75 90 PRO A CA 1
ATOM 669 C C . PRO A 1 90 ? -11.976 -2.204 5.793 1.00 94.75 90 PRO A C 1
ATOM 671 O O . PRO A 1 90 ? -12.916 -1.452 6.070 1.00 94.75 90 PRO A O 1
ATOM 674 N N . PRO A 1 91 ? -12.038 -3.519 6.060 1.00 93.69 91 PRO A N 1
ATOM 675 C CA . PRO A 1 91 ? -13.205 -4.117 6.691 1.00 93.69 91 PRO A CA 1
ATOM 676 C C . PRO A 1 91 ? -13.259 -3.793 8.192 1.00 93.69 91 PRO A C 1
ATOM 678 O O . PRO A 1 91 ? -12.279 -3.371 8.816 1.00 93.69 91 PRO A O 1
ATOM 681 N N . ALA A 1 92 ? -14.421 -4.041 8.802 1.00 90.00 92 ALA A N 1
ATOM 682 C CA . ALA A 1 92 ? -14.592 -3.909 10.246 1.00 90.00 92 ALA A CA 1
ATOM 683 C C . ALA A 1 92 ? -13.578 -4.779 11.016 1.00 90.00 92 ALA A C 1
ATOM 685 O O . ALA A 1 92 ? -13.240 -5.887 10.599 1.00 90.00 92 ALA A O 1
ATOM 686 N N . GLY A 1 93 ? -13.098 -4.274 12.155 1.00 89.31 93 GLY A N 1
ATOM 687 C CA . GLY A 1 93 ? -12.068 -4.939 12.963 1.00 89.31 93 GLY A CA 1
ATOM 688 C C . GLY A 1 93 ? -10.626 -4.555 12.606 1.00 89.31 93 GLY A C 1
ATOM 689 O O . GLY A 1 93 ? -9.707 -4.996 13.305 1.00 89.31 93 GLY A O 1
ATOM 690 N N . SER A 1 94 ? -10.416 -3.719 11.577 1.00 93.19 94 SER A N 1
ATOM 691 C CA . SER A 1 94 ? -9.125 -3.052 11.355 1.00 93.19 94 SER A CA 1
ATOM 692 C C . SER A 1 94 ? -8.863 -2.051 12.476 1.00 93.19 94 SER A C 1
ATOM 694 O O . SER A 1 94 ? -9.771 -1.361 12.943 1.00 93.19 94 SER A O 1
ATOM 696 N N . ASN A 1 95 ? -7.606 -1.953 12.904 1.00 92.94 95 ASN A N 1
ATOM 697 C CA . ASN A 1 95 ? -7.194 -0.970 13.903 1.00 92.94 95 ASN A CA 1
ATOM 698 C C . ASN A 1 95 ? -6.924 0.427 13.304 1.00 92.94 95 ASN A C 1
ATOM 700 O O . ASN A 1 95 ? -6.705 1.372 14.062 1.00 92.94 95 ASN A O 1
ATOM 704 N N . LEU A 1 96 ? -6.938 0.566 11.968 1.00 93.88 96 LEU A N 1
ATOM 705 C CA . LEU A 1 96 ? -6.692 1.814 11.234 1.00 93.88 96 LEU A CA 1
ATOM 706 C C . LEU A 1 96 ? -5.383 2.531 11.636 1.00 93.88 96 LEU A C 1
ATOM 708 O O . LEU A 1 96 ? -5.301 3.767 11.603 1.00 93.88 96 LEU A O 1
ATOM 712 N N . LEU A 1 97 ? -4.361 1.769 12.043 1.00 95.12 97 LEU A N 1
ATOM 713 C CA . LEU A 1 97 ? -3.037 2.290 12.401 1.00 95.12 97 LEU A CA 1
ATOM 714 C C . LEU A 1 97 ? -2.122 2.331 11.180 1.00 95.12 97 LEU A C 1
ATOM 716 O O . LEU A 1 97 ? -1.662 3.399 10.776 1.00 95.12 97 LEU A O 1
ATOM 720 N N . GLU A 1 98 ? -1.946 1.178 10.547 1.00 96.88 98 GLU A N 1
ATOM 721 C CA . GLU A 1 98 ? -1.095 0.979 9.383 1.00 96.88 98 GLU A CA 1
ATOM 722 C C . GLU A 1 98 ? -1.657 -0.110 8.475 1.00 96.88 98 GLU A C 1
ATOM 724 O O . GLU A 1 98 ? -2.554 -0.864 8.855 1.00 96.88 98 GLU A O 1
ATOM 729 N N . VAL A 1 99 ? -1.131 -0.159 7.259 1.00 98.25 99 VAL A N 1
ATOM 730 C CA . VAL A 1 99 ? -1.430 -1.190 6.273 1.00 98.25 99 VAL A CA 1
ATOM 731 C C . VAL A 1 99 ? -0.128 -1.795 5.806 1.00 98.25 99 VAL A C 1
ATOM 733 O O . VAL A 1 99 ? 0.818 -1.063 5.511 1.00 98.25 99 VAL A O 1
ATOM 736 N N . THR A 1 100 ? -0.105 -3.117 5.699 1.00 98.50 100 THR A N 1
ATOM 737 C CA . THR A 1 100 ? 1.022 -3.872 5.160 1.00 98.50 100 THR A CA 1
ATOM 738 C C . THR A 1 100 ? 0.607 -4.574 3.876 1.00 98.50 100 THR A C 1
ATOM 740 O O .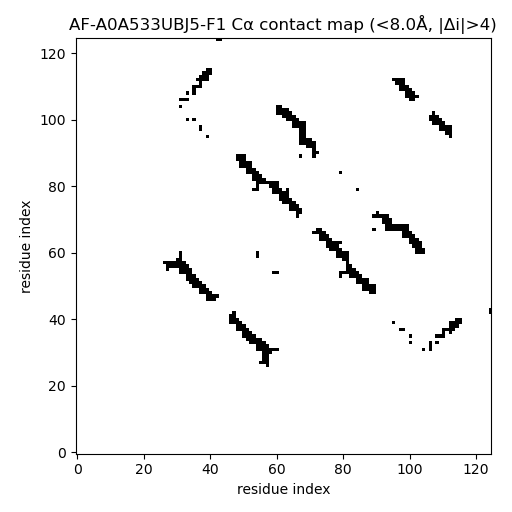 THR A 1 100 ? -0.382 -5.301 3.850 1.00 98.50 100 THR A O 1
ATOM 743 N N . VAL A 1 101 ? 1.373 -4.375 2.807 1.00 98.62 101 VAL A N 1
ATOM 744 C CA . VAL A 1 101 ? 1.216 -5.099 1.545 1.00 98.62 101 VAL A CA 1
ATOM 745 C C . VAL A 1 101 ? 2.365 -6.076 1.372 1.00 98.62 101 VAL A C 1
ATOM 747 O O . VAL A 1 101 ? 3.526 -5.682 1.454 1.00 98.62 101 VAL A O 1
ATOM 750 N N . THR A 1 102 ? 2.028 -7.335 1.092 1.00 98.56 102 THR A N 1
ATOM 751 C CA . THR A 1 102 ? 2.991 -8.405 0.787 1.00 98.56 102 THR A CA 1
ATOM 752 C C . THR A 1 102 ? 2.654 -9.084 -0.536 1.00 98.56 102 THR A C 1
ATOM 754 O O . THR A 1 102 ? 1.479 -9.160 -0.890 1.00 98.56 102 THR A O 1
ATOM 757 N N . THR A 1 103 ? 3.659 -9.561 -1.272 1.00 98.31 103 THR A N 1
ATOM 758 C CA . THR A 1 103 ? 3.485 -10.260 -2.562 1.00 98.31 103 THR A CA 1
ATOM 759 C C . THR A 1 103 ? 4.403 -11.483 -2.662 1.00 98.31 103 THR A C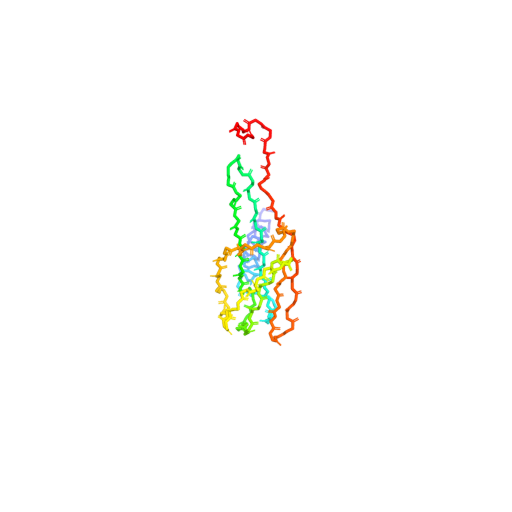 1
ATOM 761 O O . THR A 1 103 ? 5.372 -11.588 -1.906 1.00 98.31 103 THR A O 1
ATOM 764 N N . ASP A 1 104 ? 4.156 -12.387 -3.619 1.00 98.19 104 ASP A N 1
ATOM 765 C CA . ASP A 1 104 ? 5.013 -13.574 -3.845 1.00 98.19 104 ASP A CA 1
ATOM 766 C C . ASP A 1 104 ? 6.457 -13.216 -4.235 1.00 98.19 104 ASP A C 1
ATOM 768 O O . ASP A 1 104 ? 7.399 -13.965 -3.998 1.00 98.19 104 ASP A O 1
ATOM 772 N N . GLN A 1 105 ? 6.628 -12.047 -4.844 1.00 97.56 105 GLN A N 1
ATOM 773 C CA . GLN A 1 105 ? 7.877 -11.495 -5.363 1.00 97.56 105 GLN A CA 1
ATOM 774 C C . GLN A 1 105 ? 8.733 -10.874 -4.249 1.00 97.56 105 GLN A C 1
ATOM 776 O O . GLN A 1 105 ? 9.770 -10.277 -4.522 1.00 97.56 105 GLN A O 1
ATOM 781 N N . GLY A 1 106 ? 8.295 -10.989 -2.992 1.00 96.06 106 GLY A N 1
ATOM 782 C CA . GLY A 1 106 ? 9.033 -10.516 -1.825 1.00 96.06 106 GLY A CA 1
ATOM 783 C C . GLY A 1 106 ? 8.882 -9.024 -1.541 1.00 96.06 106 GLY A C 1
ATOM 784 O O . GLY A 1 106 ? 9.563 -8.510 -0.655 1.00 96.06 106 GLY A O 1
ATOM 785 N N . VAL A 1 107 ? 7.985 -8.315 -2.239 1.00 97.12 107 VAL A N 1
ATOM 786 C CA . VAL A 1 107 ? 7.666 -6.926 -1.891 1.00 97.12 107 VAL A CA 1
ATOM 787 C C . VAL A 1 107 ? 6.940 -6.925 -0.549 1.00 97.12 107 VAL A C 1
ATOM 789 O O . VAL A 1 107 ? 5.927 -7.603 -0.396 1.00 97.12 107 VAL A O 1
ATOM 792 N N . ASN A 1 108 ? 7.456 -6.161 0.413 1.00 97.88 108 ASN A N 1
ATOM 793 C CA . ASN A 1 108 ? 6.850 -5.963 1.725 1.00 97.88 108 ASN A CA 1
ATOM 794 C C . ASN A 1 108 ? 6.884 -4.471 2.076 1.00 97.88 108 ASN A C 1
ATOM 796 O O . ASN A 1 108 ? 7.951 -3.911 2.325 1.00 97.88 108 ASN A O 1
ATOM 800 N N . VAL A 1 109 ? 5.723 -3.820 2.040 1.00 97.94 109 VAL A N 1
ATOM 801 C CA . VAL A 1 109 ? 5.591 -2.375 2.258 1.00 97.94 109 VAL A CA 1
ATOM 802 C C . VAL A 1 109 ? 4.560 -2.126 3.343 1.00 97.94 109 VAL A C 1
ATOM 804 O O . VAL A 1 109 ? 3.388 -2.449 3.164 1.00 97.94 109 VAL A O 1
ATOM 807 N N . THR A 1 110 ? 4.978 -1.474 4.423 1.00 98.25 110 THR A N 1
ATOM 808 C CA . THR A 1 110 ? 4.090 -1.027 5.499 1.00 98.25 110 THR A CA 1
ATOM 809 C C . THR A 1 110 ? 4.021 0.491 5.514 1.00 98.25 110 THR A C 1
ATOM 811 O O . THR A 1 110 ? 5.053 1.164 5.443 1.00 98.25 110 THR A O 1
ATOM 814 N N . LYS A 1 111 ? 2.811 1.049 5.598 1.00 97.88 111 LYS A N 1
ATOM 815 C CA . LYS A 1 111 ? 2.609 2.491 5.768 1.00 97.88 111 LYS A CA 1
ATOM 816 C C . LYS A 1 111 ? 1.509 2.802 6.779 1.00 97.88 111 LYS A C 1
ATOM 818 O O . LYS A 1 111 ? 0.476 2.134 6.762 1.00 97.88 111 LYS A O 1
ATOM 823 N N . PRO A 1 112 ? 1.681 3.847 7.606 1.00 97.31 112 PRO A N 1
ATOM 824 C CA . PRO A 1 112 ? 0.624 4.323 8.483 1.00 97.31 112 PRO A CA 1
ATOM 825 C C . PRO A 1 112 ? -0.499 4.987 7.679 1.00 97.31 112 PRO A C 1
ATOM 827 O O . PRO A 1 112 ? -0.270 5.516 6.588 1.00 97.31 112 PRO A O 1
ATOM 830 N N . TYR A 1 113 ? -1.704 5.017 8.247 1.00 96.25 113 TYR A N 1
ATOM 831 C CA . TYR A 1 113 ? -2.786 5.831 7.696 1.00 96.25 113 TYR A CA 1
ATOM 832 C C . TYR A 1 113 ? -2.469 7.313 7.832 1.00 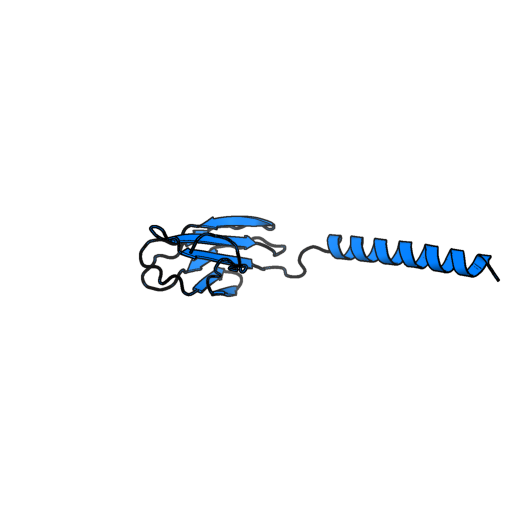96.25 113 TYR A C 1
ATOM 834 O O . TYR A 1 113 ? -2.260 7.813 8.941 1.00 96.25 113 TYR A O 1
ATOM 842 N N . ARG A 1 114 ? -2.515 8.029 6.710 1.00 94.69 114 ARG A N 1
ATOM 843 C CA . ARG A 1 114 ? -2.449 9.488 6.713 1.00 94.69 114 ARG A CA 1
ATOM 844 C C . ARG A 1 114 ? -3.838 10.089 6.910 1.00 94.69 114 ARG A C 1
ATOM 846 O O . ARG A 1 114 ? -4.840 9.501 6.506 1.00 94.69 114 ARG A O 1
ATOM 853 N N . THR A 1 115 ? -3.876 11.268 7.515 1.00 91.69 115 THR A N 1
ATOM 854 C CA . THR A 1 115 ? -5.088 12.077 7.685 1.00 91.69 115 THR A CA 1
ATOM 855 C C . THR A 1 115 ? -5.027 13.309 6.787 1.00 91.69 115 THR A C 1
ATOM 857 O O . THR A 1 115 ? -3.929 13.690 6.359 1.00 91.69 115 THR A O 1
ATOM 860 N N . PRO A 1 116 ? -6.167 13.965 6.505 1.00 85.75 116 PRO A N 1
ATOM 861 C CA . PRO A 1 116 ? -6.154 15.285 5.895 1.00 85.75 116 PRO A CA 1
ATOM 862 C C . PRO A 1 116 ? -5.221 16.234 6.655 1.00 85.75 116 PRO A C 1
ATOM 864 O O . PRO A 1 116 ? -5.137 16.206 7.887 1.00 85.75 116 PRO A O 1
ATOM 867 N N . ILE A 1 117 ? -4.514 17.085 5.913 1.00 78.62 117 ILE A N 1
ATOM 868 C CA . ILE A 1 117 ? -3.779 18.198 6.508 1.00 78.62 117 ILE A CA 1
ATOM 869 C C . ILE A 1 117 ? -4.811 19.284 6.803 1.00 78.62 117 ILE A C 1
ATOM 871 O O . ILE A 1 117 ? -5.347 19.895 5.879 1.00 78.62 117 ILE A O 1
ATOM 875 N N . ASN A 1 118 ? -5.081 19.530 8.084 1.00 66.25 118 ASN A N 1
ATOM 876 C CA . ASN A 1 118 ? -5.937 20.637 8.495 1.00 66.25 118 ASN A CA 1
ATOM 877 C C . ASN A 1 118 ? -5.192 21.954 8.255 1.00 66.25 118 ASN A C 1
ATOM 879 O O . ASN A 1 118 ? -4.280 22.307 9.004 1.00 66.25 118 ASN A O 1
ATOM 883 N N . MET A 1 119 ? -5.560 22.682 7.200 1.00 70.25 119 MET A N 1
ATOM 884 C CA . MET A 1 119 ? -5.087 24.051 7.007 1.00 70.25 119 MET A CA 1
ATOM 885 C C . MET A 1 119 ? -5.819 24.982 7.986 1.00 70.25 119 MET A C 1
ATOM 887 O O . MET A 1 119 ? -7.054 24.943 8.047 1.00 70.25 119 MET A O 1
ATOM 891 N N . PRO A 1 120 ? -5.099 25.827 8.751 1.00 65.56 120 PRO A N 1
ATOM 892 C CA . PRO A 1 120 ? -5.728 26.810 9.625 1.00 65.56 120 PRO A CA 1
ATOM 893 C C . PRO A 1 120 ? -6.730 27.670 8.841 1.00 65.56 120 PRO A C 1
ATOM 895 O O . PRO A 1 120 ? -6.369 28.266 7.828 1.00 65.56 120 PRO A O 1
ATOM 898 N N . GLY A 1 121 ? -7.983 27.731 9.300 1.00 68.00 121 GLY A N 1
ATOM 899 C CA . GLY A 1 121 ? -9.034 28.560 8.692 1.00 68.00 121 GLY A CA 1
ATOM 900 C C . GLY A 1 121 ? -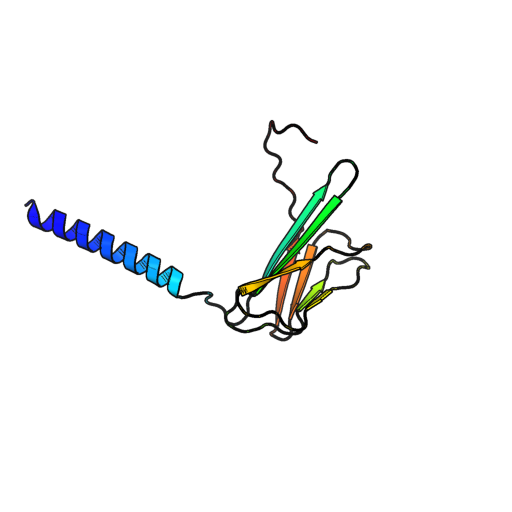10.003 27.846 7.740 1.00 68.00 121 GLY A C 1
ATOM 901 O O . GLY A 1 121 ? -10.933 28.487 7.258 1.00 68.00 121 GLY A O 1
ATOM 902 N N . MET A 1 122 ? -9.855 26.540 7.492 1.00 68.12 122 MET A N 1
ATOM 903 C CA . MET A 1 122 ? -10.906 25.748 6.836 1.00 68.12 122 MET A CA 1
ATOM 904 C C . MET A 1 122 ? -11.944 25.314 7.882 1.00 68.12 122 MET A C 1
ATOM 906 O O . MET A 1 122 ? -11.625 24.586 8.819 1.00 68.12 122 MET A O 1
ATOM 910 N N . MET A 1 123 ? -13.178 25.811 7.766 1.00 56.88 123 MET A N 1
ATOM 911 C CA . MET A 1 123 ? -14.256 25.504 8.710 1.00 56.88 123 MET A CA 1
ATOM 912 C C . MET A 1 123 ? -14.760 24.070 8.506 1.00 56.88 123 MET A C 1
ATOM 914 O O . MET A 1 123 ? -15.284 23.745 7.444 1.00 56.88 123 MET A O 1
ATOM 918 N N . GLY A 1 124 ? -14.597 23.236 9.535 1.00 59.41 124 GLY A N 1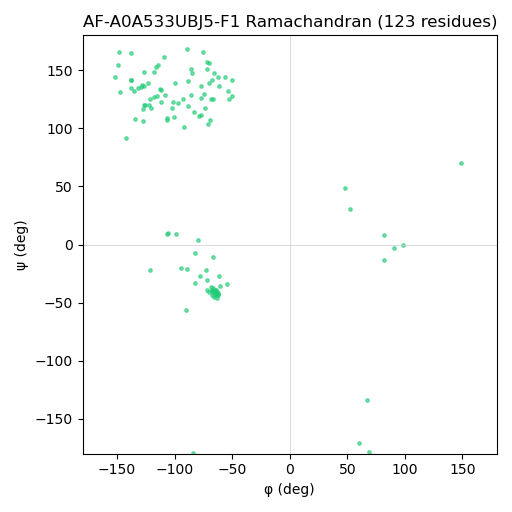
ATOM 919 C CA . GLY A 1 124 ? -15.055 21.845 9.561 1.00 59.41 124 GLY A CA 1
ATOM 920 C C . GLY A 1 124 ? -14.145 20.960 10.409 1.00 59.41 124 GLY A C 1
ATOM 921 O O . GLY A 1 124 ? -13.398 20.156 9.864 1.00 59.41 124 GLY A O 1
ATOM 922 N N . SER A 1 125 ? -14.175 21.151 11.731 1.00 49.00 125 SER A N 1
ATOM 923 C CA . SER A 1 125 ? -13.680 20.185 12.732 1.00 49.00 125 SER A CA 1
ATOM 924 C C . SER A 1 125 ? -14.843 19.738 13.606 1.00 49.00 125 SER A C 1
ATOM 926 O O . SER A 1 125 ? -15.715 20.599 13.866 1.00 49.00 125 SER A O 1
#

Mean predicted aligned error: 10.42 Å

Secondary structure (DSSP, 8-state):
--HHHHHHHHHHHHHHHHHHHHHHHT--SSSS-EEEEEEEEE-SS-EEEEEEEEE-SSS-EEEEEEE-STTPPPEEEEEE-TT-EEEEPPPTT--SSEEEEE-TT--EEEEEPB-----TT-S--

Radius of gyration: 21.68 Å; Cα contacts (8 Å, |Δi|>4): 233; chains: 1; bounding box: 52×52×46 Å

Nearest PDB structures (foldseek):
  3mpc-assembly2_B  TM=4.000E-01  e=1.897E-01  Acetivibrio thermocellus ATCC 27405
  4lp8-assembly1_A  TM=3.694E-01  e=3.224E-01  Paramagnetospirillum magnetotacticum
  6o9u-assembly1_A  TM=3.945E-01  e=4.674E-01  Paramagnetospirillum magnetotacticum
  2wlh-assembly1_A  TM=3.917E-01  e=6.426E-01  Paramagnetospirillum magnetotacticum
  2wln-assembly1_B  TM=3.608E-01  e=3.986E-01  Paramagnetospirillum magnetotacticum